Protein AF-A0A9E1VY60-F1 (afdb_monomer_lite)

Radius of gyration: 22.43 Å; chains: 1; bounding box: 43×31×59 Å

Secondary structure (DSSP, 8-state):
-HHHHHHHHHHHSS-S---S------------EE-----SS-TT-TTHHHHHHHHHHHHHHHTTTSEE-

pLDDT: mean 74.98, std 19.28, range [40.38, 95.75]

Foldseek 3Di:
DVVVVVVVVVVPPDDDDDDDDPPVVPPPDDAAAEDDDDDPDDAPDPPPNVVVVVVQVVVCVVVVNSYHD

Structure (mmCIF, N/CA/C/O backbone):
data_AF-A0A9E1VY60-F1
#
_entry.id   AF-A0A9E1VY60-F1
#
loop_
_atom_site.group_PDB
_atom_site.id
_atom_site.type_symbol
_atom_site.label_atom_id
_atom_site.label_alt_id
_atom_site.label_comp_id
_atom_site.label_asym_id
_atom_site.label_entity_id
_atom_site.label_seq_id
_atom_site.pdbx_PDB_ins_code
_atom_site.Cartn_x
_atom_site.Cartn_y
_atom_site.Cartn_z
_atom_site.occupancy
_atom_site.B_iso_or_equiv
_atom_site.auth_seq_id
_atom_site.auth_comp_id
_atom_site.auth_asym_id
_atom_site.auth_atom_id
_atom_site.pdbx_PDB_model_num
ATOM 1 N N . MET A 1 1 ? -17.761 -12.966 47.395 1.00 53.66 1 MET A N 1
ATOM 2 C CA . MET A 1 1 ? -18.876 -13.606 46.653 1.00 53.66 1 MET A CA 1
ATOM 3 C C . MET A 1 1 ? -19.608 -12.663 45.682 1.00 53.66 1 MET A C 1
ATOM 5 O O . MET A 1 1 ? -20.228 -13.168 44.759 1.00 53.66 1 MET A O 1
ATOM 9 N N . GLN A 1 2 ? -19.447 -11.335 45.768 1.00 55.69 2 GLN A N 1
ATOM 10 C CA . GLN A 1 2 ? -20.120 -10.363 44.880 1.00 55.69 2 GLN A CA 1
ATOM 11 C C . GLN A 1 2 ? -19.700 -10.432 43.396 1.00 55.69 2 GLN A C 1
ATOM 13 O O . GLN A 1 2 ? -20.539 -10.329 42.509 1.00 55.69 2 GLN A O 1
ATOM 18 N N . ARG A 1 3 ? -18.422 -10.707 43.092 1.00 64.62 3 ARG A N 1
ATOM 19 C CA . ARG A 1 3 ? -17.951 -10.881 41.699 1.00 64.62 3 ARG A CA 1
ATOM 20 C C . ARG A 1 3 ? -18.611 -12.065 40.983 1.00 64.62 3 ARG A C 1
ATOM 22 O O . ARG A 1 3 ? -18.951 -11.969 39.811 1.00 64.62 3 ARG A O 1
ATOM 29 N N . ARG A 1 4 ? -18.823 -13.176 41.697 1.00 65.00 4 ARG A N 1
ATOM 30 C CA . ARG A 1 4 ? -19.499 -14.364 41.149 1.00 65.00 4 ARG A CA 1
ATOM 31 C C . ARG A 1 4 ? -21.002 -14.141 40.965 1.00 65.00 4 ARG A C 1
ATOM 33 O O . ARG A 1 4 ? -21.577 -14.749 40.073 1.00 65.00 4 ARG A O 1
ATOM 40 N N . GLU A 1 5 ? -21.623 -13.274 41.763 1.00 61.66 5 GLU A N 1
ATOM 41 C CA . GLU A 1 5 ? -23.032 -12.902 41.592 1.00 61.66 5 GLU A CA 1
ATOM 42 C C . GLU A 1 5 ? -23.265 -12.037 40.349 1.00 61.66 5 GLU A C 1
ATOM 44 O O . GLU A 1 5 ? -24.215 -12.290 39.618 1.00 61.66 5 GLU A O 1
ATOM 49 N N . ILE A 1 6 ? -22.387 -11.068 40.067 1.00 64.25 6 ILE A N 1
ATOM 50 C CA . ILE A 1 6 ? -22.498 -10.190 38.887 1.00 64.25 6 ILE A CA 1
ATOM 51 C C . ILE A 1 6 ? -22.338 -10.999 37.591 1.00 64.25 6 ILE A C 1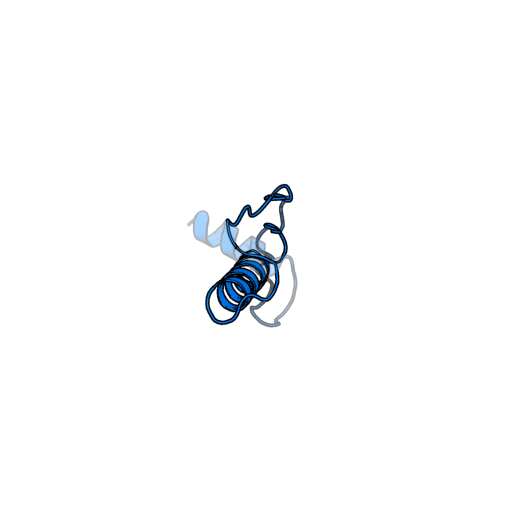
ATOM 53 O O . ILE A 1 6 ? -23.140 -10.861 36.670 1.00 64.25 6 ILE A O 1
ATOM 57 N N . LEU A 1 7 ? -21.362 -11.913 37.556 1.00 66.19 7 LEU A N 1
ATOM 58 C CA . LEU A 1 7 ? -21.164 -12.831 36.430 1.00 66.19 7 LEU A CA 1
ATOM 59 C C . LEU A 1 7 ? -22.348 -13.788 36.236 1.00 66.19 7 LEU A C 1
ATOM 61 O O . LEU A 1 7 ? -22.730 -14.046 35.102 1.00 66.19 7 LEU A O 1
ATOM 65 N N . LYS A 1 8 ? -22.970 -14.282 37.314 1.00 61.19 8 LYS A N 1
ATOM 66 C CA . LYS A 1 8 ? -24.153 -15.151 37.211 1.00 61.19 8 LYS A CA 1
ATOM 67 C C . LYS A 1 8 ? -25.426 -14.390 36.827 1.00 61.19 8 LYS A C 1
ATOM 69 O O . LYS A 1 8 ? -26.202 -14.914 36.043 1.00 61.19 8 LYS A O 1
ATOM 74 N N . LYS A 1 9 ? -25.637 -13.163 37.317 1.00 57.84 9 LYS A N 1
ATOM 75 C CA . LYS A 1 9 ? -26.799 -12.332 36.942 1.00 57.84 9 LYS A CA 1
ATOM 76 C C . LYS A 1 9 ? -26.718 -11.856 35.487 1.00 57.84 9 LYS A C 1
ATOM 78 O O . LYS A 1 9 ? -27.733 -11.874 34.801 1.00 57.84 9 LYS A O 1
ATOM 83 N N . GLY A 1 10 ? -25.520 -11.530 34.991 1.00 57.25 10 GLY A N 1
ATOM 84 C CA . GLY A 1 10 ? -25.302 -11.192 33.578 1.00 57.25 10 GLY A CA 1
ATOM 85 C C . GLY A 1 10 ? -25.496 -12.374 32.621 1.00 57.25 10 GLY A C 1
ATOM 86 O O . GLY A 1 10 ? -25.967 -12.184 31.507 1.00 57.25 10 GLY A O 1
ATOM 87 N N . LEU A 1 11 ? -25.200 -13.599 33.070 1.00 53.25 11 LEU A N 1
ATOM 88 C CA . LEU A 1 11 ? -25.361 -14.818 32.267 1.00 53.25 11 LEU A CA 1
ATOM 89 C C . LEU A 1 11 ? -26.802 -15.373 32.255 1.00 53.25 11 LEU A C 1
ATOM 91 O O . LEU A 1 11 ? -27.115 -16.224 31.432 1.00 53.25 11 LEU A O 1
ATOM 95 N N . VAL A 1 12 ? -27.667 -14.935 33.177 1.00 53.22 12 VAL A N 1
ATOM 96 C CA . VAL A 1 12 ? -29.037 -15.467 33.352 1.00 53.22 12 VAL A CA 1
ATOM 97 C C . VAL A 1 12 ? -30.114 -14.511 32.808 1.00 53.22 12 VAL A C 1
ATOM 99 O O . VAL A 1 12 ? -31.243 -14.934 32.585 1.00 53.22 12 VAL A O 1
ATOM 102 N N . GLY A 1 13 ? -29.781 -13.246 32.524 1.00 50.31 13 GLY A N 1
ATOM 103 C CA . GLY A 1 13 ? -30.725 -12.251 31.986 1.00 50.31 13 GLY A CA 1
ATOM 104 C C . GLY A 1 13 ? -30.969 -12.303 30.471 1.00 50.31 13 GLY A C 1
ATOM 105 O O . GLY A 1 13 ? -31.867 -11.629 29.979 1.00 50.31 13 GLY A O 1
ATOM 106 N N . LEU A 1 14 ? -30.196 -13.090 29.722 1.00 50.53 14 LEU A N 1
ATOM 107 C CA . LEU A 1 14 ? -30.342 -13.261 28.276 1.00 50.53 14 LEU A CA 1
ATOM 108 C C . LEU A 1 14 ? -30.242 -14.757 27.987 1.00 50.53 14 LEU A C 1
ATOM 110 O O . LEU A 1 14 ? -29.172 -15.350 28.099 1.00 50.53 14 LEU A O 1
ATOM 114 N N . GLY A 1 15 ? -31.391 -15.380 27.738 1.00 42.12 15 GLY A N 1
ATOM 115 C CA . GLY A 1 15 ? -31.526 -16.826 27.637 1.00 42.12 15 GLY A CA 1
ATOM 116 C C . GLY A 1 15 ? -30.565 -17.482 26.641 1.00 42.12 15 GLY A C 1
ATOM 117 O O . GLY A 1 15 ? -30.345 -16.986 25.545 1.00 42.12 15 GLY A O 1
ATOM 118 N N . GLY A 1 16 ? -30.059 -18.649 27.044 1.00 40.38 16 GLY A N 1
ATOM 119 C CA . GLY A 1 16 ? -29.916 -19.818 26.176 1.00 40.38 16 GLY A CA 1
ATOM 120 C C . GLY A 1 16 ? -28.974 -19.717 24.973 1.00 40.38 16 GLY A C 1
ATOM 121 O O . GLY A 1 16 ? -29.404 -19.416 23.872 1.00 40.38 16 GLY A O 1
ATOM 122 N N . VAL A 1 17 ? -27.725 -20.141 25.189 1.00 48.16 17 VAL A N 1
ATOM 123 C CA . VAL A 1 17 ? -26.921 -20.989 24.283 1.00 48.16 17 VAL A CA 1
ATOM 124 C C . VAL A 1 17 ? -26.935 -20.624 22.788 1.00 48.16 17 VAL A C 1
ATOM 126 O O . VAL A 1 17 ? -27.722 -21.167 22.023 1.00 48.16 17 VAL A O 1
ATOM 129 N N . ALA A 1 18 ? -25.927 -19.868 22.345 1.00 42.84 18 ALA A N 1
ATOM 130 C CA . ALA A 1 18 ? -25.178 -20.192 21.127 1.00 42.84 18 ALA A CA 1
ATOM 131 C C . ALA A 1 18 ? -23.871 -19.385 21.052 1.00 42.84 18 ALA A C 1
ATOM 133 O O . ALA A 1 18 ? -23.875 -18.165 20.960 1.00 42.84 18 ALA A O 1
ATOM 134 N N . ALA A 1 19 ? -22.760 -20.118 21.074 1.00 44.84 19 ALA A N 1
ATOM 135 C CA . ALA A 1 19 ? -21.534 -19.849 20.328 1.00 44.84 19 ALA A CA 1
ATOM 136 C C . ALA A 1 19 ? -20.899 -18.443 20.400 1.00 44.84 19 ALA A C 1
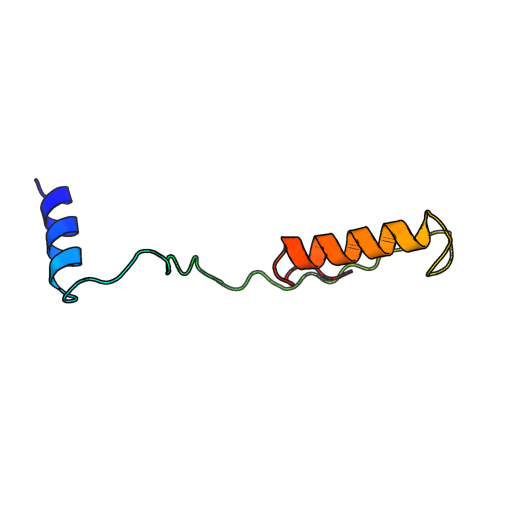ATOM 138 O O . ALA A 1 19 ? -21.206 -17.523 19.648 1.00 44.84 19 ALA A O 1
ATOM 139 N N . ALA A 1 20 ? -19.857 -18.371 21.228 1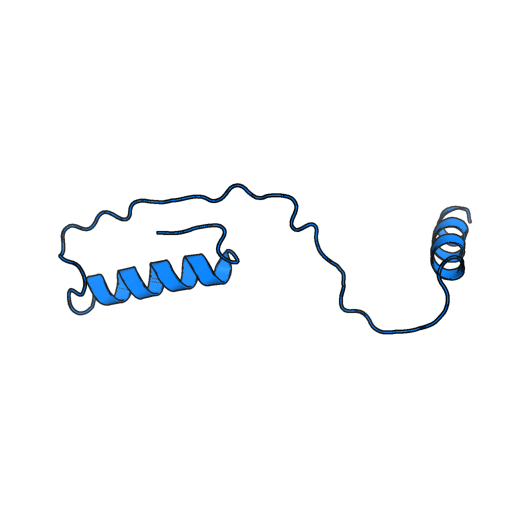.00 49.91 20 ALA A N 1
ATOM 140 C CA . ALA A 1 20 ? -18.610 -17.662 20.964 1.00 49.91 20 ALA A CA 1
ATOM 141 C C . ALA A 1 20 ? -18.382 -17.265 19.486 1.00 49.91 20 ALA A C 1
ATOM 143 O O . ALA A 1 20 ? -17.986 -18.094 18.675 1.00 49.91 20 ALA A O 1
ATOM 144 N N . SER A 1 21 ? -18.589 -15.992 19.145 1.00 47.00 21 SER A N 1
ATOM 145 C CA . SER A 1 21 ? -17.849 -15.321 18.056 1.00 47.00 21 SER A CA 1
ATOM 146 C C . SER A 1 21 ? -18.049 -13.805 18.016 1.00 47.00 21 SER A C 1
ATOM 148 O O . SER A 1 21 ? -17.203 -13.110 17.468 1.00 47.00 21 SER A O 1
ATOM 150 N N . THR A 1 22 ? -19.067 -13.239 18.665 1.00 47.66 22 THR A N 1
ATOM 151 C CA . THR A 1 22 ? -19.268 -11.782 18.654 1.00 47.66 22 THR A CA 1
ATOM 152 C C . THR A 1 22 ? -18.761 -11.114 19.928 1.00 47.66 22 THR A C 1
ATOM 154 O O . THR A 1 22 ? -19.460 -10.291 20.524 1.00 47.66 22 THR A O 1
ATOM 157 N N . ILE A 1 23 ? -17.486 -11.334 20.281 1.00 49.53 23 ILE A N 1
ATOM 158 C CA . ILE A 1 23 ? -16.713 -10.163 20.719 1.00 49.53 23 ILE A CA 1
ATOM 159 C C . ILE A 1 23 ? -16.665 -9.276 19.472 1.00 49.53 23 ILE A C 1
ATOM 161 O O . ILE A 1 23 ? -15.691 -9.274 18.727 1.00 49.53 23 ILE A O 1
ATOM 165 N N . ALA A 1 24 ? -17.769 -8.573 19.204 1.00 51.09 24 ALA A N 1
ATOM 166 C CA . ALA A 1 24 ? -17.777 -7.358 18.431 1.00 51.09 24 ALA A CA 1
ATOM 167 C C . ALA A 1 24 ? -16.914 -6.412 19.259 1.00 51.09 24 ALA A C 1
ATOM 169 O O . ALA A 1 24 ? -17.395 -5.641 20.089 1.00 51.09 24 ALA A O 1
ATOM 170 N N . ALA A 1 25 ? -15.597 -6.598 19.124 1.00 55.44 25 ALA A N 1
ATOM 171 C CA . ALA A 1 25 ? -14.612 -5.639 19.542 1.00 55.44 25 ALA A CA 1
ATOM 172 C C . ALA A 1 25 ? -15.122 -4.308 19.003 1.00 55.44 25 ALA A C 1
ATOM 174 O O . ALA A 1 25 ? -15.588 -4.269 17.860 1.00 55.44 25 ALA A O 1
ATOM 175 N N . PRO A 1 26 ? -15.123 -3.251 19.819 1.00 51.75 26 PRO A N 1
ATOM 176 C CA . PRO A 1 26 ? -15.672 -1.994 19.388 1.00 51.75 26 PRO A CA 1
ATOM 177 C C . PRO A 1 26 ? -14.947 -1.590 18.107 1.00 51.75 26 PRO A C 1
ATOM 179 O O . PRO A 1 26 ? -13.795 -1.159 18.149 1.00 51.75 26 PRO A O 1
ATOM 182 N N . ALA A 1 27 ? -15.640 -1.669 16.974 1.00 56.62 27 ALA A N 1
ATOM 183 C CA . ALA A 1 27 ? -15.341 -0.890 15.785 1.00 56.62 27 ALA A CA 1
ATOM 184 C C . ALA A 1 27 ? -15.677 0.585 16.084 1.00 56.62 27 ALA A C 1
ATOM 186 O O . ALA A 1 27 ? -16.368 1.258 15.327 1.00 56.62 27 ALA A O 1
ATOM 187 N N . ILE A 1 28 ? -15.243 1.084 17.249 1.00 51.88 28 ILE A N 1
ATOM 188 C CA . ILE A 1 28 ? -15.339 2.480 17.644 1.00 51.88 28 ILE A CA 1
ATOM 189 C C . ILE A 1 28 ? -14.307 3.195 16.783 1.00 51.88 28 ILE A C 1
ATOM 191 O O . ILE A 1 28 ? -13.119 3.224 17.097 1.00 51.88 28 ILE A O 1
ATOM 195 N N . ALA A 1 29 ? -14.800 3.662 15.636 1.00 57.44 29 ALA A N 1
ATOM 196 C CA . ALA A 1 29 ? -14.386 4.872 14.945 1.00 57.44 29 ALA A CA 1
ATOM 197 C C . ALA A 1 29 ? -12.888 5.173 15.055 1.00 57.44 29 ALA A C 1
ATOM 199 O O . ALA A 1 29 ? -12.476 6.187 15.614 1.00 57.44 29 ALA A O 1
ATOM 200 N N . LYS A 1 30 ? -12.047 4.289 14.519 1.00 63.81 30 LYS A N 1
ATOM 201 C CA . LYS A 1 30 ? -10.682 4.701 14.226 1.00 63.81 30 LYS A CA 1
ATOM 202 C C . LYS A 1 30 ? -10.745 5.527 12.946 1.00 63.81 30 LYS A C 1
ATOM 204 O O . LYS A 1 30 ? -11.105 4.994 11.902 1.00 63.81 30 LYS A O 1
ATOM 209 N N . GLU A 1 31 ? -10.430 6.814 13.052 1.00 77.94 31 GLU A N 1
ATOM 210 C CA . GLU A 1 31 ? -10.367 7.745 11.923 1.00 77.94 31 GLU A CA 1
ATOM 211 C C . GLU A 1 31 ? -9.580 7.124 10.755 1.00 77.94 31 GLU A C 1
ATOM 213 O O . GLU A 1 31 ? -8.549 6.461 10.974 1.00 77.94 31 GLU A O 1
ATOM 218 N N . ARG A 1 32 ? -10.117 7.273 9.534 1.00 85.81 32 ARG A N 1
ATOM 219 C CA . ARG A 1 32 ? -9.468 6.805 8.305 1.00 85.81 32 ARG A CA 1
ATOM 220 C C . ARG A 1 32 ? -8.226 7.652 8.074 1.00 85.81 32 ARG A C 1
ATOM 222 O O . ARG A 1 32 ? -8.292 8.874 8.117 1.00 85.81 32 ARG A O 1
ATOM 229 N N . VAL A 1 33 ? -7.107 6.986 7.826 1.00 91.25 33 VAL A N 1
ATOM 230 C CA . VAL A 1 33 ? -5.833 7.640 7.540 1.00 91.25 33 VAL A CA 1
ATOM 231 C C . VAL A 1 33 ? -5.533 7.449 6.063 1.00 91.25 33 VAL A C 1
ATOM 233 O O . VAL A 1 33 ? -5.370 6.316 5.612 1.00 91.25 33 VAL A O 1
ATOM 236 N N . GLU A 1 34 ? -5.459 8.556 5.332 1.00 92.94 34 GLU A N 1
ATOM 237 C CA . GLU A 1 34 ? -5.016 8.594 3.939 1.00 92.94 34 GLU A CA 1
ATOM 238 C C . GLU A 1 34 ? -3.554 9.042 3.893 1.00 92.94 34 GLU A C 1
ATOM 240 O O . GLU A 1 34 ? -3.181 10.065 4.469 1.00 92.94 34 GLU A O 1
ATOM 245 N N . ILE A 1 35 ? -2.708 8.246 3.245 1.00 92.88 35 ILE A N 1
ATOM 246 C CA . ILE A 1 35 ? -1.265 8.464 3.168 1.00 92.88 35 ILE A CA 1
ATOM 247 C C . ILE A 1 35 ? -0.882 8.603 1.701 1.00 92.88 35 ILE A C 1
ATOM 249 O O . ILE A 1 35 ? -1.193 7.742 0.892 1.00 92.88 35 ILE A O 1
ATOM 253 N N . ALA A 1 36 ? -0.132 9.645 1.352 1.00 93.44 36 ALA A N 1
ATOM 254 C CA . ALA A 1 3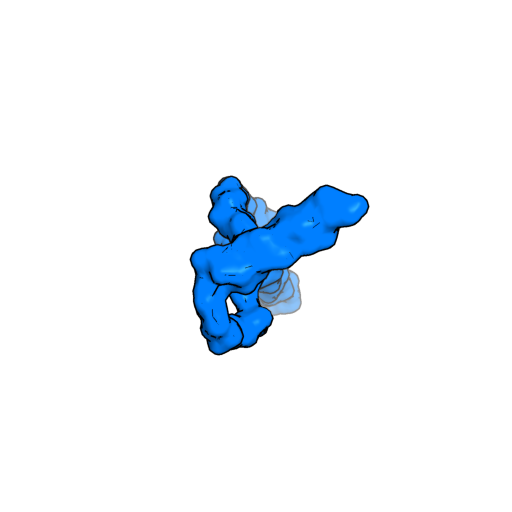6 ? 0.472 9.740 0.029 1.00 93.44 36 ALA A CA 1
ATOM 255 C C . ALA A 1 36 ? 1.817 9.001 0.010 1.00 93.44 36 ALA A C 1
ATOM 257 O O . ALA A 1 36 ? 2.778 9.419 0.659 1.00 93.44 36 ALA A O 1
ATOM 258 N N . MET A 1 37 ? 1.913 7.912 -0.754 1.00 92.56 37 MET A N 1
ATOM 259 C CA . MET A 1 37 ? 3.186 7.225 -0.979 1.00 92.56 37 MET A CA 1
ATOM 260 C C . MET A 1 37 ? 3.934 7.850 -2.157 1.00 92.56 37 MET A C 1
ATOM 262 O O . MET A 1 37 ? 3.540 7.712 -3.314 1.00 92.56 37 MET A O 1
ATOM 266 N N . VAL A 1 38 ? 5.041 8.524 -1.846 1.00 93.31 38 VAL A N 1
ATOM 267 C CA . VAL A 1 38 ? 5.936 9.137 -2.833 1.00 93.31 38 VAL A CA 1
ATOM 268 C C . VAL A 1 38 ? 7.103 8.194 -3.107 1.00 93.31 38 VAL A C 1
ATOM 270 O O . VAL A 1 38 ? 7.760 7.718 -2.184 1.00 93.31 38 VAL A O 1
ATOM 273 N N . ALA A 1 39 ? 7.368 7.938 -4.384 1.00 92.06 39 ALA A N 1
ATOM 274 C CA . ALA A 1 39 ? 8.483 7.119 -4.841 1.00 92.06 39 ALA A CA 1
ATOM 275 C C . ALA A 1 39 ? 9.260 7.851 -5.943 1.00 92.06 39 ALA A C 1
ATOM 277 O O . ALA A 1 39 ? 8.690 8.653 -6.680 1.00 92.06 39 ALA A O 1
ATOM 278 N N . THR A 1 40 ? 10.560 7.566 -6.069 1.00 94.00 40 THR A N 1
ATOM 279 C CA . THR A 1 40 ? 11.410 8.123 -7.142 1.00 94.00 40 THR A CA 1
ATOM 280 C C . THR A 1 40 ? 11.233 7.399 -8.478 1.00 94.00 40 THR A C 1
ATOM 282 O O . THR A 1 40 ? 11.703 7.873 -9.509 1.00 94.00 40 THR A O 1
ATOM 285 N N . TRP A 1 41 ? 10.553 6.252 -8.470 1.00 92.69 41 TRP A N 1
ATOM 286 C CA . TRP A 1 41 ? 10.209 5.456 -9.643 1.00 92.69 41 TRP A CA 1
ATOM 287 C C . TRP A 1 41 ? 8.724 5.590 -9.990 1.00 92.69 41 TRP A C 1
ATOM 289 O O . TRP A 1 41 ? 7.888 5.908 -9.144 1.00 92.69 41 TRP A O 1
ATOM 299 N N . GLY A 1 42 ? 8.389 5.305 -11.251 1.00 88.69 42 GLY A N 1
ATOM 300 C CA . GLY A 1 42 ? 7.008 5.296 -11.724 1.00 88.69 42 GLY A CA 1
ATOM 301 C C . GLY A 1 42 ? 6.157 4.185 -11.098 1.00 88.69 42 GLY A C 1
ATOM 302 O O . GLY A 1 42 ? 6.661 3.200 -10.546 1.00 88.69 42 GLY A O 1
ATOM 303 N N . ARG A 1 43 ? 4.835 4.328 -11.225 1.00 83.31 43 ARG A N 1
ATOM 304 C CA . ARG A 1 43 ? 3.881 3.257 -10.910 1.00 83.31 43 ARG A CA 1
ATOM 305 C C . ARG A 1 43 ? 4.205 2.020 -11.769 1.00 83.31 43 ARG A C 1
ATOM 307 O O . ARG A 1 43 ? 4.625 2.165 -12.910 1.00 83.31 43 ARG A O 1
ATOM 314 N N . ASP A 1 44 ? 4.068 0.825 -11.192 1.00 87.62 44 ASP A N 1
ATOM 315 C CA . ASP A 1 44 ? 4.345 -0.471 -11.844 1.00 87.62 44 ASP A CA 1
ATOM 316 C C . ASP A 1 44 ? 5.808 -0.746 -12.237 1.00 87.62 44 ASP A C 1
ATOM 318 O O . ASP A 1 44 ? 6.078 -1.711 -12.951 1.00 87.62 44 ASP A O 1
ATOM 322 N N . PHE A 1 45 ? 6.782 0.022 -11.729 1.00 90.88 45 PHE A N 1
ATOM 323 C CA . PHE A 1 45 ? 8.195 -0.300 -11.955 1.00 90.88 45 PHE A CA 1
ATOM 324 C C . PHE A 1 45 ? 8.514 -1.739 -11.487 1.00 90.88 45 PHE A C 1
ATOM 326 O O . PHE A 1 45 ? 8.214 -2.071 -10.330 1.00 90.88 45 PHE A O 1
ATOM 333 N N . PRO A 1 46 ? 9.114 -2.601 -12.332 1.00 89.56 46 PRO A N 1
ATOM 334 C CA . PRO A 1 46 ? 9.384 -3.990 -11.974 1.00 89.56 46 PRO A CA 1
ATOM 335 C C . PRO A 1 46 ? 10.210 -4.105 -10.690 1.00 89.56 46 PRO A C 1
ATOM 337 O O . PRO A 1 46 ? 11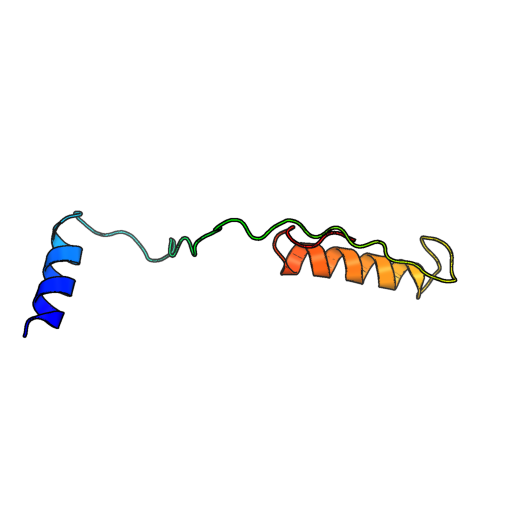.236 -3.447 -10.519 1.00 89.56 46 PRO A O 1
ATOM 340 N N . GLY A 1 47 ? 9.744 -4.926 -9.751 1.00 87.12 47 GLY A N 1
ATOM 341 C CA . GLY A 1 47 ? 10.364 -5.069 -8.435 1.00 87.12 47 GLY A CA 1
ATOM 342 C C . GLY A 1 47 ? 9.956 -3.952 -7.473 1.00 87.12 47 GLY A C 1
ATOM 343 O O . GLY A 1 47 ? 9.252 -4.226 -6.500 1.00 87.12 47 GLY A O 1
ATOM 344 N N . LEU A 1 48 ? 10.342 -2.702 -7.750 1.00 88.62 48 LEU A N 1
ATOM 345 C CA . LEU A 1 48 ? 10.155 -1.579 -6.816 1.00 88.62 48 LEU A CA 1
ATOM 346 C C . LEU A 1 48 ? 8.699 -1.089 -6.745 1.00 88.62 48 LEU A C 1
ATOM 348 O O . LEU A 1 48 ? 8.100 -1.057 -5.670 1.00 88.62 48 LEU A O 1
ATOM 352 N N . GLY A 1 49 ? 8.092 -0.754 -7.885 1.00 91.06 49 GLY A N 1
ATOM 353 C CA . GLY A 1 49 ? 6.708 -0.273 -7.970 1.00 91.06 49 GLY A CA 1
ATOM 354 C C . GLY A 1 49 ? 5.697 -1.369 -7.642 1.00 91.06 49 GLY A C 1
ATOM 355 O O . GLY A 1 49 ? 4.778 -1.158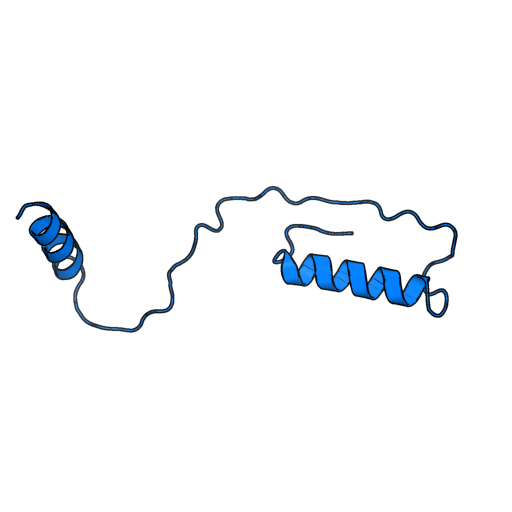 -6.852 1.00 91.06 49 GLY A O 1
ATOM 356 N N . THR A 1 50 ? 5.920 -2.580 -8.158 1.00 92.06 50 THR A N 1
ATOM 357 C CA . THR A 1 50 ? 5.078 -3.744 -7.840 1.00 92.06 50 THR A CA 1
ATOM 358 C C . THR A 1 50 ? 5.155 -4.133 -6.360 1.00 92.06 50 THR A C 1
ATOM 360 O O . THR A 1 50 ? 4.166 -4.574 -5.775 1.00 92.06 50 THR A O 1
ATOM 363 N N . GLY A 1 51 ? 6.326 -3.971 -5.729 1.00 92.56 51 GLY A N 1
ATOM 364 C CA . GLY A 1 51 ? 6.515 -4.208 -4.298 1.00 92.56 51 GLY A CA 1
ATOM 365 C C . GLY A 1 51 ? 5.778 -3.178 -3.442 1.00 92.56 51 GLY A C 1
ATOM 366 O O . GLY A 1 51 ? 5.060 -3.557 -2.516 1.00 92.56 51 GLY A O 1
ATOM 367 N N . ALA A 1 52 ? 5.881 -1.897 -3.805 1.00 94.06 52 ALA A N 1
ATOM 368 C CA . ALA A 1 52 ? 5.173 -0.807 -3.137 1.00 94.06 52 ALA A CA 1
ATOM 369 C C . ALA A 1 52 ? 3.644 -1.000 -3.170 1.00 94.06 52 ALA A C 1
ATOM 371 O O . ALA A 1 52 ? 2.978 -0.844 -2.150 1.00 94.06 52 ALA A O 1
ATOM 372 N N . GLN A 1 53 ? 3.082 -1.446 -4.297 1.00 93.19 53 GLN A N 1
ATOM 373 C CA . GLN A 1 53 ? 1.649 -1.757 -4.392 1.00 93.19 53 GLN A CA 1
ATOM 374 C C . GLN A 1 53 ? 1.230 -2.940 -3.514 1.00 93.19 53 GLN A C 1
ATOM 376 O O . GLN A 1 53 ? 0.185 -2.903 -2.864 1.00 93.19 53 GLN A O 1
ATOM 381 N N . ARG A 1 54 ? 2.050 -3.998 -3.452 1.00 94.31 54 ARG A N 1
ATOM 382 C CA . ARG A 1 54 ? 1.797 -5.132 -2.548 1.00 94.31 54 ARG A CA 1
ATOM 383 C C . ARG A 1 54 ? 1.824 -4.696 -1.087 1.00 94.31 54 ARG A C 1
ATOM 385 O O . ARG A 1 54 ? 1.034 -5.204 -0.296 1.00 94.31 54 ARG A O 1
ATOM 392 N N . PHE A 1 55 ? 2.719 -3.777 -0.729 1.00 94.00 55 PHE A N 1
ATOM 393 C CA . PHE A 1 55 ? 2.755 -3.184 0.603 1.00 94.00 55 PHE A CA 1
ATOM 394 C C . PHE A 1 55 ? 1.485 -2.375 0.894 1.00 94.00 55 PHE A C 1
ATOM 396 O O . PHE A 1 55 ? 0.837 -2.646 1.901 1.00 94.00 55 PHE A O 1
ATOM 403 N N . ALA A 1 56 ? 1.088 -1.470 -0.005 1.00 94.56 56 ALA A N 1
ATOM 404 C CA . ALA A 1 56 ? -0.135 -0.676 0.135 1.00 94.56 56 ALA A CA 1
ATOM 405 C C . ALA A 1 56 ? -1.374 -1.566 0.345 1.00 94.56 56 ALA A C 1
ATOM 407 O O . ALA A 1 56 ? -2.145 -1.354 1.281 1.00 94.56 56 ALA A O 1
ATOM 408 N N . LYS A 1 57 ? -1.505 -2.637 -0.450 1.00 95.12 57 LYS A N 1
ATOM 409 C CA . LYS A 1 57 ? -2.584 -3.620 -0.295 1.00 95.12 57 LYS A CA 1
ATOM 410 C C . LYS A 1 57 ? -2.565 -4.295 1.079 1.00 95.12 57 LYS A C 1
ATOM 412 O O . LYS A 1 57 ? -3.572 -4.289 1.774 1.00 95.12 57 LYS A O 1
ATOM 417 N N . ARG A 1 58 ? -1.411 -4.816 1.506 1.00 95.75 58 ARG A N 1
ATOM 418 C CA . ARG A 1 58 ? -1.271 -5.467 2.823 1.00 95.75 58 ARG A CA 1
ATOM 419 C C . ARG A 1 58 ? -1.579 -4.521 3.974 1.00 95.75 58 ARG A C 1
ATOM 421 O O . ARG A 1 58 ? -2.159 -4.953 4.961 1.00 95.75 58 ARG A O 1
ATOM 428 N N . LEU A 1 59 ? -1.186 -3.255 3.862 1.00 94.25 59 LEU A N 1
ATOM 429 C CA . LEU A 1 59 ? -1.471 -2.258 4.886 1.00 94.25 59 LEU A CA 1
ATOM 430 C C . LEU A 1 59 ? -2.977 -2.005 5.006 1.00 94.25 59 LEU A C 1
ATOM 432 O O . LEU A 1 59 ? -3.493 -1.924 6.121 1.00 94.25 59 LEU A O 1
ATOM 436 N N . SER A 1 60 ? -3.685 -1.944 3.877 1.00 93.19 60 SER A N 1
ATOM 437 C CA . SER A 1 60 ? -5.144 -1.848 3.862 1.00 93.19 60 SER A CA 1
ATOM 438 C C . SER A 1 60 ? -5.790 -3.083 4.494 1.00 93.19 60 SER A C 1
ATOM 440 O O . SER A 1 60 ? -6.573 -2.943 5.431 1.00 93.19 60 SER A O 1
ATOM 442 N N . ASP A 1 61 ? -5.372 -4.281 4.079 1.00 93.88 61 ASP A N 1
ATOM 443 C CA . ASP A 1 61 ? -5.915 -5.553 4.571 1.00 93.88 61 ASP A CA 1
ATOM 444 C C . ASP A 1 61 ? -5.680 -5.728 6.086 1.00 93.88 61 ASP A C 1
ATOM 446 O O . ASP A 1 61 ? -6.592 -6.067 6.835 1.00 93.88 61 ASP A O 1
ATOM 450 N N . MET A 1 62 ? -4.464 -5.448 6.571 1.00 92.50 62 MET A N 1
ATOM 451 C CA . MET A 1 62 ? -4.108 -5.566 7.993 1.00 92.50 62 MET A CA 1
ATOM 452 C C . MET A 1 62 ? -4.794 -4.528 8.880 1.00 92.50 62 MET A C 1
ATOM 454 O O . MET A 1 62 ? -4.941 -4.744 10.084 1.00 92.50 62 MET A O 1
ATOM 458 N N . SER A 1 63 ? -5.142 -3.374 8.314 1.00 90.75 63 SER A N 1
ATOM 459 C CA . SER A 1 63 ? -5.799 -2.291 9.042 1.00 90.75 63 SER A CA 1
ATOM 460 C C . SER A 1 63 ? -7.318 -2.309 8.899 1.00 90.75 63 SER A C 1
ATOM 462 O O . SER A 1 63 ? -7.962 -1.381 9.387 1.00 90.75 63 SER A O 1
ATOM 464 N N . ASP A 1 64 ? -7.878 -3.336 8.251 1.00 90.00 64 ASP A N 1
ATOM 465 C CA . ASP A 1 64 ? -9.306 -3.449 7.942 1.00 90.00 64 ASP A CA 1
ATOM 466 C C . ASP A 1 64 ? -9.835 -2.195 7.215 1.00 90.00 64 ASP A C 1
ATOM 468 O O . ASP A 1 64 ? -10.843 -1.585 7.566 1.00 90.00 64 ASP A O 1
ATOM 472 N N . GLY A 1 65 ? -9.055 -1.712 6.240 1.00 88.38 65 GLY A N 1
ATOM 473 C CA . GLY A 1 65 ? -9.380 -0.534 5.433 1.00 88.38 65 GLY A CA 1
ATOM 474 C C . GLY A 1 65 ? -9.285 0.813 6.161 1.00 88.38 65 GLY A C 1
ATOM 475 O O . GLY A 1 65 ? -9.679 1.840 5.586 1.00 88.38 65 GLY A O 1
ATOM 476 N N . ARG A 1 66 ? -8.766 0.839 7.398 1.00 90.56 66 ARG A N 1
ATOM 477 C CA . ARG A 1 66 ? -8.533 2.072 8.165 1.00 90.56 66 ARG A CA 1
ATOM 478 C C . ARG A 1 66 ? -7.401 2.912 7.574 1.00 90.56 66 ARG A C 1
ATOM 480 O O . ARG A 1 66 ? -7.514 4.134 7.553 1.00 90.56 66 ARG A O 1
ATOM 487 N N . ILE A 1 67 ? -6.312 2.283 7.137 1.00 91.94 67 ILE A N 1
ATOM 488 C CA . ILE A 1 67 ? -5.157 2.964 6.541 1.00 91.94 67 ILE A CA 1
ATOM 489 C C . ILE A 1 67 ? -5.168 2.703 5.037 1.00 91.94 67 ILE A C 1
ATOM 491 O O . ILE A 1 67 ? -5.162 1.548 4.607 1.00 91.94 67 ILE A O 1
ATOM 495 N N . GLN A 1 68 ? -5.191 3.774 4.246 1.00 91.69 68 GLN A N 1
ATOM 496 C CA . GLN A 1 68 ? -5.158 3.721 2.786 1.00 91.69 68 GLN A CA 1
ATOM 497 C C . GLN A 1 68 ? -3.982 4.534 2.251 1.00 91.69 68 GLN A C 1
ATOM 499 O O . GLN A 1 68 ? -3.627 5.571 2.813 1.00 91.69 68 GLN A O 1
ATOM 504 N N . VAL A 1 69 ? -3.362 4.009 1.195 1.00 89.81 69 VAL A N 1
ATOM 505 C CA . VAL A 1 69 ? -2.128 4.504 0.573 1.00 89.81 69 VAL A CA 1
ATOM 506 C C . VAL A 1 69 ? -2.324 4.619 -0.929 1.00 89.81 69 VAL A C 1
ATOM 508 O O . VAL A 1 69 ? -2.896 3.655 -1.488 1.00 89.81 69 VAL A O 1
#

Sequence (69 aa):
MQRREILKKGLVGLGGVAAASTIAAPAIAKERVEIAMVATWGRDFPGLGTGAQRFAKRLSDMSDGRIQV